Protein AF-A0A7S0RYZ5-F1 (afdb_monomer_lite)

Radius of gyration: 13.9 Å; chains: 1; bounding box: 37×26×35 Å

Foldseek 3Di:
DQQALVSLLVVLLVCLVVLPQDDPVVLVVSLVSCLVRVLRDALVSLLSNLLSCLSNLHDRDPS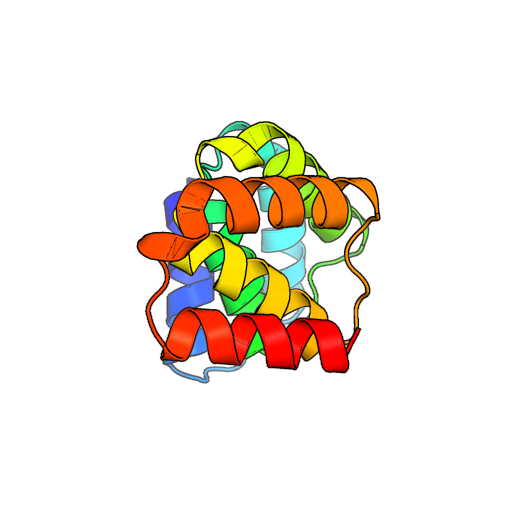SLVSSLVSCLVRLVVDQLQSLLSNLLSCLSNVHDRDPSSVVSSVVVCVVCVVRADPVSVVSNVVSVVSD

Organism: NCBI:txid1411642

Structure (mmCIF, N/CA/C/O backbone):
data_AF-A0A7S0RYZ5-F1
#
_entry.id   AF-A0A7S0RYZ5-F1
#
loop_
_atom_site.group_PDB
_atom_site.id
_atom_site.type_symbol
_atom_site.label_atom_id
_atom_site.label_alt_id
_atom_site.label_comp_id
_atom_site.label_asym_id
_atom_site.label_entity_id
_atom_site.label_seq_id
_atom_site.pdbx_PDB_ins_code
_atom_site.Cartn_x
_atom_site.Cartn_y
_atom_site.Cartn_z
_atom_site.occupancy
_atom_site.B_iso_or_equiv
_atom_site.auth_seq_id
_atom_site.auth_comp_id
_atom_site.auth_asym_id
_atom_site.auth_atom_id
_atom_site.pdbx_PDB_model_num
ATOM 1 N N . GLN A 1 1 ? 17.683 11.204 -12.172 1.00 45.84 1 GLN A N 1
ATOM 2 C CA . GLN A 1 1 ? 16.349 11.785 -11.932 1.00 45.84 1 GLN A CA 1
ATOM 3 C C . GLN A 1 1 ? 15.766 11.004 -10.779 1.00 45.84 1 GLN A C 1
ATOM 5 O O . GLN A 1 1 ? 15.447 9.838 -10.972 1.00 45.84 1 GLN A O 1
ATOM 10 N N . ASP A 1 2 ? 15.728 11.597 -9.591 1.00 49.31 2 ASP A N 1
ATOM 11 C CA . ASP A 1 2 ? 15.096 10.959 -8.440 1.00 49.31 2 ASP A CA 1
ATOM 12 C C . ASP A 1 2 ? 13.587 11.154 -8.563 1.00 49.31 2 ASP A C 1
ATOM 14 O O . ASP A 1 2 ? 13.088 12.279 -8.570 1.00 49.31 2 ASP A O 1
ATOM 18 N N . PHE A 1 3 ? 12.861 10.055 -8.757 1.00 61.22 3 PHE A N 1
ATOM 19 C CA . PHE A 1 3 ? 11.409 10.081 -8.671 1.00 61.22 3 PHE A CA 1
ATOM 20 C C . PHE A 1 3 ? 11.034 10.243 -7.199 1.00 61.22 3 PHE A C 1
ATOM 22 O O . PHE A 1 3 ? 11.426 9.418 -6.371 1.00 61.22 3 PHE A O 1
ATOM 29 N N . SER A 1 4 ? 10.269 11.288 -6.881 1.00 76.06 4 SER A N 1
ATOM 30 C CA . SER A 1 4 ? 9.668 11.434 -5.555 1.00 76.06 4 SER A CA 1
ATOM 31 C C . SER A 1 4 ? 8.729 10.251 -5.258 1.00 76.06 4 SER A C 1
ATOM 33 O O . SER A 1 4 ? 8.192 9.656 -6.201 1.00 76.06 4 SER A O 1
ATOM 35 N N . PRO A 1 5 ? 8.460 9.927 -3.980 1.00 74.06 5 PRO A N 1
ATOM 36 C CA . PRO A 1 5 ? 7.459 8.934 -3.572 1.00 74.06 5 PRO A CA 1
ATOM 37 C C . PRO A 1 5 ? 6.138 9.034 -4.332 1.00 74.06 5 PRO A C 1
ATOM 39 O O . PRO A 1 5 ? 5.645 8.060 -4.903 1.00 74.06 5 PRO A O 1
ATOM 42 N N . GLN A 1 6 ? 5.614 10.256 -4.414 1.00 75.31 6 GLN A N 1
ATOM 43 C CA . GLN A 1 6 ? 4.373 10.556 -5.106 1.00 75.31 6 GLN A CA 1
ATOM 44 C C . GLN A 1 6 ? 4.506 10.320 -6.617 1.00 75.31 6 GLN A C 1
ATOM 46 O O . GLN A 1 6 ? 3.595 9.788 -7.245 1.00 75.31 6 GLN A O 1
ATOM 51 N N . GLY A 1 7 ? 5.654 10.666 -7.210 1.00 77.50 7 GLY A N 1
ATOM 52 C CA . GLY A 1 7 ? 5.960 10.395 -8.615 1.00 77.50 7 GLY A CA 1
ATOM 53 C C . GLY A 1 7 ? 6.003 8.898 -8.937 1.00 77.50 7 GLY A C 1
ATOM 54 O O . GLY A 1 7 ? 5.436 8.478 -9.946 1.00 77.50 7 GLY A O 1
ATOM 55 N N . LEU A 1 8 ? 6.611 8.082 -8.070 1.00 79.81 8 LEU A N 1
ATOM 56 C CA . LEU A 1 8 ? 6.645 6.619 -8.208 1.00 79.81 8 LEU A CA 1
ATOM 57 C C . LEU A 1 8 ? 5.250 6.013 -8.084 1.00 79.81 8 LEU A C 1
ATOM 59 O O . LEU A 1 8 ? 4.825 5.254 -8.957 1.00 79.81 8 LEU A O 1
ATOM 63 N N . SER A 1 9 ? 4.530 6.393 -7.028 1.00 74.19 9 SER A N 1
ATOM 64 C CA . SER A 1 9 ? 3.175 5.919 -6.751 1.00 74.19 9 SER A CA 1
ATOM 65 C C . SER A 1 9 ? 2.224 6.265 -7.899 1.00 74.19 9 SER A C 1
ATOM 67 O O . SER A 1 9 ? 1.546 5.388 -8.436 1.00 74.19 9 SER A O 1
ATOM 69 N N . ASN A 1 10 ? 2.257 7.513 -8.381 1.00 78.75 10 ASN A N 1
ATOM 70 C CA . ASN A 1 10 ? 1.450 7.952 -9.519 1.00 78.75 10 ASN A CA 1
ATOM 71 C C . ASN A 1 10 ? 1.829 7.239 -10.821 1.00 78.75 10 ASN A C 1
ATOM 73 O O . ASN A 1 10 ? 0.949 6.936 -11.626 1.00 78.75 10 ASN A O 1
ATOM 77 N N . THR A 1 11 ? 3.114 6.946 -11.034 1.00 81.19 11 THR A N 1
ATOM 78 C CA . THR A 1 11 ? 3.569 6.209 -12.220 1.00 81.19 11 THR A CA 1
ATOM 79 C C . THR A 1 11 ? 3.018 4.786 -12.209 1.00 81.19 11 THR A C 1
ATOM 81 O O . THR A 1 11 ? 2.371 4.376 -13.174 1.00 81.19 11 THR A O 1
ATOM 84 N N . LEU A 1 12 ? 3.200 4.049 -11.107 1.00 78.88 12 LEU A N 1
ATOM 85 C CA . LEU A 1 12 ? 2.628 2.709 -10.941 1.00 78.88 12 LEU A CA 1
ATOM 86 C C . LEU A 1 12 ? 1.104 2.728 -11.100 1.00 78.88 12 LEU A C 1
ATOM 88 O O . LEU A 1 12 ? 0.541 1.894 -11.811 1.00 78.88 12 LEU A O 1
ATOM 92 N N . TRP A 1 13 ? 0.440 3.708 -10.487 1.00 79.00 13 TRP A N 1
ATOM 93 C CA . TRP A 1 13 ? -1.004 3.885 -10.587 1.00 79.00 13 TRP A CA 1
ATOM 94 C C . TRP A 1 13 ? -1.463 4.120 -12.031 1.00 79.00 13 TRP A C 1
ATOM 96 O O . TRP A 1 13 ? -2.452 3.528 -12.464 1.00 79.00 13 TRP A O 1
ATOM 106 N N . ALA A 1 14 ? -0.738 4.934 -12.804 1.00 79.19 14 ALA A N 1
ATOM 107 C CA . ALA A 1 14 ? -1.057 5.197 -14.203 1.00 79.19 14 ALA A CA 1
ATOM 108 C C . ALA A 1 14 ? -0.933 3.926 -15.058 1.00 79.19 14 ALA A C 1
ATOM 110 O O . ALA A 1 14 ? -1.857 3.609 -15.807 1.00 79.19 14 ALA A O 1
ATOM 111 N N . TYR A 1 15 ? 0.145 3.150 -14.896 1.00 81.81 15 TYR A N 1
ATOM 112 C CA . TYR A 1 15 ? 0.291 1.852 -15.569 1.00 81.81 15 TYR A CA 1
ATOM 113 C C . TYR A 1 15 ? -0.846 0.890 -15.205 1.00 81.81 15 TYR A C 1
ATOM 115 O O . TYR A 1 15 ? -1.448 0.280 -16.094 1.00 81.81 15 TYR A O 1
ATOM 123 N N . ALA A 1 16 ? -1.186 0.811 -13.915 1.00 80.19 16 ALA A N 1
ATOM 124 C CA . ALA A 1 16 ? -2.280 -0.013 -13.415 1.00 80.19 16 ALA A CA 1
ATOM 125 C C . ALA A 1 16 ? -3.625 0.380 -14.046 1.00 80.19 16 ALA A C 1
ATOM 127 O O . ALA A 1 16 ? -4.379 -0.475 -14.513 1.00 80.19 16 ALA A O 1
ATOM 128 N N . LYS A 1 17 ? -3.915 1.684 -14.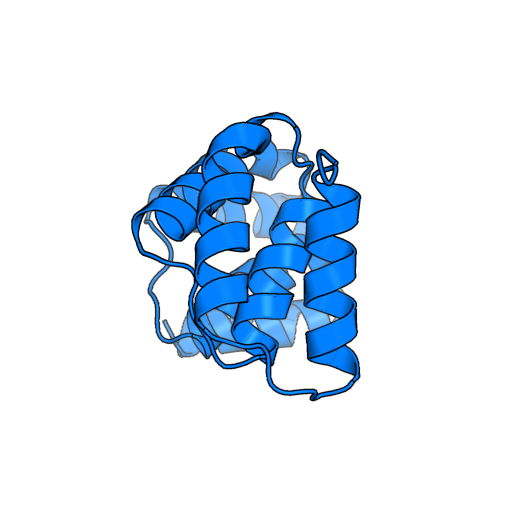125 1.00 78.62 17 LYS A N 1
ATOM 129 C CA . LYS A 1 17 ? -5.144 2.205 -14.739 1.00 78.62 17 LYS A CA 1
ATOM 130 C C . LYS A 1 17 ? -5.214 1.973 -16.241 1.00 78.62 17 LYS A C 1
ATOM 132 O O . LYS A 1 17 ? -6.288 1.648 -16.743 1.00 78.62 17 LYS A O 1
ATOM 137 N N . LEU A 1 18 ? -4.092 2.103 -16.942 1.00 83.50 18 LEU A N 1
ATOM 138 C CA . LEU A 1 18 ? -4.005 1.859 -18.381 1.00 83.50 18 LEU A CA 1
ATOM 139 C C . LEU A 1 18 ? -4.010 0.364 -18.735 1.00 83.50 18 LEU A C 1
ATOM 141 O O . LEU A 1 18 ? -4.058 0.032 -19.917 1.00 83.50 18 LEU A O 1
ATOM 145 N N . LYS A 1 19 ? -3.959 -0.535 -17.736 1.00 79.44 19 LYS A N 1
ATOM 146 C CA . LYS A 1 19 ? -3.774 -1.988 -17.914 1.00 79.44 19 LYS A CA 1
ATOM 147 C C . LYS A 1 19 ? -2.571 -2.309 -18.805 1.00 79.44 19 LYS A C 1
ATOM 149 O O . LYS A 1 19 ? -2.561 -3.310 -19.521 1.00 79.44 19 LYS A O 1
ATOM 154 N N . HIS A 1 20 ? -1.574 -1.429 -18.790 1.00 78.31 20 HIS A N 1
ATOM 155 C CA . HIS A 1 20 ? -0.403 -1.569 -19.629 1.00 78.31 20 HIS A CA 1
ATOM 156 C C . HIS A 1 20 ? 0.607 -2.468 -18.907 1.00 78.31 20 HIS A C 1
ATOM 158 O O . HIS A 1 20 ? 0.916 -2.203 -17.741 1.00 78.31 20 HIS A O 1
ATOM 164 N N . PRO A 1 21 ? 1.148 -3.510 -19.563 1.00 78.25 21 PRO A N 1
ATOM 165 C CA . PRO A 1 21 ? 2.178 -4.348 -18.966 1.00 78.25 21 PRO A CA 1
ATOM 166 C C . PRO A 1 21 ? 3.381 -3.508 -18.531 1.00 78.25 21 PRO A C 1
ATOM 168 O O . PRO A 1 21 ? 3.864 -2.666 -19.292 1.00 78.25 21 PRO A O 1
ATOM 171 N N . VAL A 1 22 ? 3.877 -3.741 -17.319 1.00 81.75 22 VAL A N 1
ATOM 172 C CA . VAL A 1 22 ? 5.103 -3.112 -16.819 1.00 81.75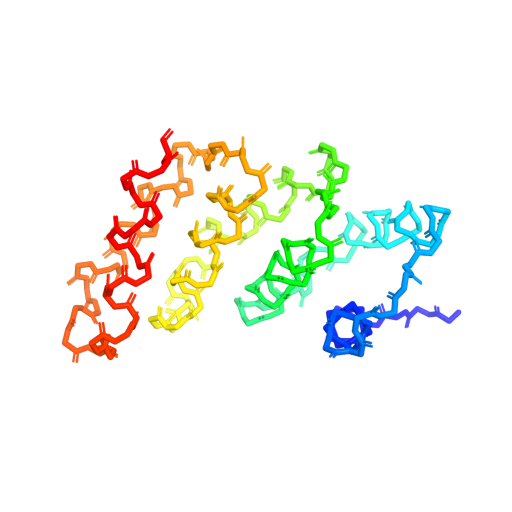 22 VAL A CA 1
ATOM 173 C C . VAL A 1 22 ? 6.242 -4.112 -16.975 1.00 81.75 22 VAL A C 1
ATOM 175 O O . VAL A 1 22 ? 6.111 -5.274 -16.592 1.00 81.75 22 VAL A O 1
ATOM 178 N N . ALA A 1 23 ? 7.359 -3.679 -17.559 1.00 85.00 23 ALA A N 1
ATOM 179 C CA . ALA A 1 23 ? 8.541 -4.525 -17.675 1.00 85.00 23 ALA A CA 1
ATOM 180 C C . ALA A 1 23 ? 9.059 -4.915 -16.279 1.00 85.00 23 ALA A C 1
ATOM 182 O O . ALA A 1 23 ? 9.134 -4.073 -15.384 1.00 85.00 23 ALA A O 1
ATOM 183 N N . ARG A 1 24 ? 9.463 -6.179 -16.096 1.00 82.62 24 ARG A N 1
ATOM 184 C CA . ARG A 1 24 ? 9.968 -6.675 -14.801 1.00 82.62 24 ARG A CA 1
ATOM 185 C C . ARG A 1 24 ? 11.176 -5.885 -14.298 1.00 82.62 24 ARG A C 1
ATOM 187 O O . ARG A 1 24 ? 11.240 -5.577 -13.114 1.00 82.62 24 ARG A O 1
ATOM 194 N N . ASP A 1 25 ? 12.078 -5.493 -15.193 1.00 85.56 25 ASP A N 1
ATOM 195 C CA . ASP A 1 25 ? 13.250 -4.685 -14.837 1.00 85.56 25 ASP A CA 1
ATOM 196 C C . ASP A 1 25 ? 12.856 -3.312 -14.283 1.00 85.56 25 ASP A C 1
ATOM 198 O O . ASP A 1 25 ? 13.496 -2.806 -13.363 1.00 85.56 25 ASP A O 1
ATOM 202 N N . LEU A 1 26 ? 11.768 -2.728 -14.796 1.00 85.75 26 LEU A N 1
ATOM 203 C CA . LEU A 1 26 ? 11.234 -1.478 -14.268 1.00 85.75 26 LEU A CA 1
ATOM 204 C C . LEU A 1 26 ? 10.644 -1.688 -12.867 1.00 85.75 26 LEU A C 1
ATOM 206 O O . LEU A 1 26 ? 10.924 -0.890 -11.981 1.00 85.75 26 LEU A O 1
ATOM 210 N N . LEU A 1 27 ? 9.907 -2.780 -12.630 1.00 87.81 27 LEU A N 1
ATOM 211 C CA . LEU A 1 27 ? 9.404 -3.114 -11.289 1.00 87.81 27 LEU A CA 1
ATOM 212 C C . LEU A 1 27 ? 10.547 -3.316 -10.282 1.00 87.81 27 LEU A C 1
ATOM 214 O O . LEU A 1 27 ? 10.474 -2.794 -9.175 1.00 87.81 27 LEU A O 1
ATOM 218 N N . HIS A 1 28 ? 11.642 -3.971 -10.678 1.00 87.81 28 HIS A N 1
ATOM 219 C CA . HIS A 1 28 ? 12.830 -4.103 -9.827 1.00 87.81 28 HIS A CA 1
ATOM 220 C C . HIS A 1 28 ? 13.474 -2.754 -9.478 1.00 87.81 28 HIS A C 1
ATOM 222 O O . HIS A 1 28 ? 13.914 -2.550 -8.345 1.00 87.81 28 HIS A O 1
ATOM 228 N N . GLN A 1 29 ? 13.528 -1.819 -10.430 1.00 88.56 29 GLN A N 1
ATOM 229 C CA . GLN A 1 29 ? 14.020 -0.466 -10.162 1.00 88.56 29 GLN A CA 1
ATOM 230 C C . GLN A 1 29 ? 13.084 0.298 -9.223 1.00 88.56 29 GLN A C 1
ATOM 232 O O . GLN A 1 29 ? 13.560 0.992 -8.325 1.00 88.56 29 GLN A O 1
ATOM 237 N N . VAL A 1 30 ? 11.768 0.136 -9.389 1.00 90.06 30 VAL A N 1
ATOM 238 C CA . VAL A 1 30 ? 10.774 0.735 -8.493 1.00 90.06 30 VAL A CA 1
ATOM 239 C C . VAL A 1 30 ? 10.896 0.164 -7.079 1.00 90.06 30 VAL A C 1
ATOM 241 O O . VAL A 1 30 ? 10.956 0.944 -6.136 1.00 90.06 30 VAL A O 1
ATOM 244 N N . ASP A 1 31 ? 11.048 -1.151 -6.910 1.00 93.25 31 ASP A N 1
ATOM 245 C CA . ASP A 1 31 ? 11.265 -1.790 -5.601 1.00 93.25 31 ASP A CA 1
ATOM 246 C C . ASP A 1 31 ? 12.516 -1.248 -4.886 1.00 93.25 31 ASP A C 1
ATOM 248 O O . ASP A 1 31 ? 12.501 -0.965 -3.679 1.00 93.25 31 ASP A O 1
ATOM 252 N N . ALA A 1 32 ? 13.612 -1.086 -5.635 1.00 92.31 32 ALA A N 1
ATOM 253 C CA . ALA A 1 32 ? 14.849 -0.514 -5.119 1.00 92.31 32 ALA A CA 1
ATOM 254 C C . ALA A 1 32 ? 14.659 0.951 -4.707 1.00 92.31 32 ALA A C 1
ATOM 256 O O . ALA A 1 32 ? 15.179 1.366 -3.671 1.00 92.31 32 ALA A O 1
ATOM 257 N N . GLN A 1 33 ? 13.900 1.725 -5.486 1.00 91.44 33 GLN A N 1
ATOM 258 C CA . GLN A 1 33 ? 13.630 3.122 -5.170 1.00 91.44 33 GLN A CA 1
ATOM 259 C C . GLN A 1 33 ? 12.701 3.265 -3.963 1.00 91.44 33 GLN A C 1
ATOM 261 O O . GLN A 1 33 ? 13.037 4.018 -3.055 1.00 91.44 33 GLN A O 1
ATOM 266 N N . ILE A 1 34 ? 11.616 2.482 -3.888 1.00 92.31 34 ILE A N 1
ATOM 267 C CA . ILE A 1 34 ? 10.735 2.403 -2.712 1.00 92.31 34 ILE A CA 1
ATOM 268 C C . ILE A 1 34 ? 11.579 2.182 -1.463 1.00 92.31 34 ILE A C 1
ATOM 270 O O . ILE A 1 34 ? 11.443 2.918 -0.497 1.00 92.31 34 ILE A O 1
ATOM 274 N N . SER A 1 35 ? 12.503 1.221 -1.501 1.00 92.69 35 SER A N 1
ATOM 275 C CA . SER A 1 35 ? 13.346 0.903 -0.347 1.00 92.69 35 SER A CA 1
ATOM 276 C C . SER A 1 35 ? 14.279 2.044 0.075 1.00 92.69 35 SER A C 1
ATOM 278 O O . SER A 1 35 ? 14.626 2.125 1.248 1.00 92.69 35 SER A O 1
ATOM 280 N N . ARG A 1 36 ? 14.687 2.923 -0.848 1.00 92.81 36 ARG A N 1
ATOM 281 C CA . ARG A 1 36 ? 15.549 4.079 -0.548 1.00 92.81 36 ARG A CA 1
ATOM 282 C C . ARG A 1 36 ? 14.773 5.279 -0.024 1.00 92.81 36 ARG A C 1
ATOM 284 O O . ARG A 1 36 ? 15.300 6.010 0.802 1.00 92.81 36 ARG A O 1
ATOM 291 N N . THR A 1 37 ? 13.556 5.487 -0.517 1.00 93.62 37 THR A N 1
ATOM 292 C CA . THR A 1 37 ? 12.762 6.692 -0.236 1.00 93.62 37 THR A CA 1
ATOM 293 C C . THR A 1 37 ? 11.555 6.407 0.655 1.00 93.62 37 THR A C 1
ATOM 295 O O . THR A 1 37 ? 10.674 7.252 0.761 1.00 93.62 37 THR A O 1
ATOM 298 N N . ILE A 1 38 ? 11.459 5.222 1.272 1.00 94.62 38 ILE A N 1
ATOM 299 C CA . ILE A 1 38 ? 10.252 4.779 1.990 1.00 94.62 38 ILE A CA 1
ATOM 300 C C . ILE A 1 38 ? 9.820 5.748 3.096 1.00 94.62 38 ILE A C 1
ATOM 302 O O . ILE A 1 38 ? 8.626 5.944 3.313 1.00 94.62 38 ILE A O 1
ATOM 306 N N . ASP A 1 39 ? 10.771 6.388 3.773 1.00 93.31 39 ASP A N 1
ATOM 307 C CA . ASP A 1 39 ? 10.475 7.295 4.884 1.00 93.31 39 ASP A CA 1
ATOM 308 C C . ASP A 1 39 ? 9.805 8.602 4.431 1.00 93.31 39 ASP A C 1
ATOM 310 O O . ASP A 1 39 ? 9.137 9.267 5.226 1.00 93.31 39 ASP A O 1
ATOM 314 N N . GLU A 1 40 ? 9.903 8.928 3.142 1.00 94.56 40 GLU A N 1
ATOM 315 C CA . GLU A 1 40 ? 9.252 10.084 2.528 1.00 94.56 40 GLU A CA 1
ATOM 316 C C . GLU A 1 40 ? 7.801 9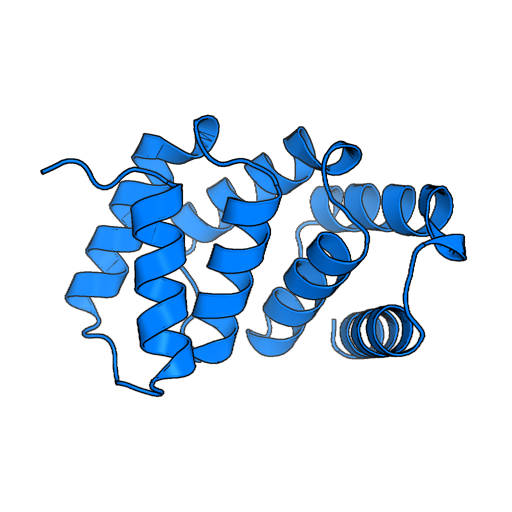.795 2.096 1.00 94.56 40 GLU A C 1
ATOM 318 O O . GLU A 1 40 ? 7.049 10.728 1.817 1.00 94.56 40 GLU A O 1
ATOM 323 N N . PHE A 1 41 ? 7.375 8.525 2.046 1.00 94.38 41 PHE A N 1
ATOM 324 C CA . PHE A 1 41 ? 6.004 8.165 1.666 1.00 94.38 41 PHE A CA 1
ATOM 325 C C . PHE A 1 41 ? 5.016 8.626 2.744 1.00 94.38 41 PHE A C 1
ATOM 327 O O . PHE A 1 41 ? 5.236 8.420 3.939 1.00 94.38 41 PHE A O 1
ATOM 334 N N . ASN A 1 42 ? 3.881 9.202 2.351 1.00 95.50 42 ASN A N 1
ATOM 335 C CA . ASN A 1 42 ? 2.739 9.381 3.255 1.00 95.50 42 ASN A CA 1
ATOM 336 C C . ASN A 1 42 ? 1.768 8.178 3.184 1.00 95.50 42 ASN A C 1
ATOM 338 O O . ASN A 1 42 ? 1.957 7.254 2.392 1.00 95.50 42 ASN A O 1
ATOM 342 N N . SER A 1 43 ? 0.725 8.165 4.021 1.00 95.81 43 SER A N 1
ATOM 343 C CA . SER A 1 43 ? -0.269 7.076 4.065 1.00 95.81 43 SER A CA 1
ATOM 344 C C . SER A 1 43 ? -0.964 6.841 2.715 1.00 95.81 43 SER A C 1
ATOM 346 O O . SER A 1 43 ? -1.183 5.695 2.314 1.00 95.81 43 SER A O 1
ATOM 348 N N . GLN A 1 44 ? -1.254 7.909 1.966 1.00 93.56 44 GLN A N 1
ATOM 349 C CA . GLN A 1 44 ? -1.848 7.821 0.634 1.00 93.56 44 GLN A CA 1
ATOM 350 C C . GLN A 1 44 ? -0.871 7.229 -0.392 1.00 93.56 44 GLN A C 1
ATOM 352 O O . GLN A 1 44 ? -1.276 6.376 -1.183 1.00 93.56 44 GLN A O 1
ATOM 357 N N . ASP A 1 45 ? 0.405 7.622 -0.367 1.00 94.94 45 ASP A N 1
ATOM 358 C CA . ASP A 1 45 ? 1.430 7.067 -1.256 1.00 94.94 45 ASP A CA 1
ATOM 359 C C . ASP A 1 45 ? 1.580 5.557 -1.042 1.00 94.94 45 ASP A C 1
ATOM 361 O O . ASP A 1 45 ? 1.638 4.804 -2.018 1.00 94.94 45 ASP A O 1
ATOM 365 N N . LEU A 1 46 ? 1.583 5.107 0.220 1.00 96.69 46 LEU A N 1
ATOM 366 C CA . LEU A 1 46 ? 1.651 3.691 0.594 1.00 96.69 46 LEU A CA 1
ATOM 367 C C . LEU A 1 46 ? 0.428 2.911 0.093 1.00 96.69 46 LEU A C 1
ATOM 369 O O . LEU A 1 46 ? 0.588 1.878 -0.563 1.00 96.69 46 LEU A O 1
ATOM 373 N N . ALA A 1 47 ? -0.782 3.422 0.352 1.00 95.25 47 ALA A N 1
ATOM 374 C CA . ALA A 1 47 ? -2.028 2.810 -0.112 1.00 95.25 47 ALA A CA 1
ATOM 375 C C . ALA A 1 47 ? -2.055 2.672 -1.639 1.00 95.25 47 ALA A C 1
ATOM 377 O O . ALA A 1 47 ? -2.327 1.593 -2.165 1.00 95.25 47 ALA A O 1
ATOM 378 N N . ASN A 1 48 ? -1.739 3.757 -2.350 1.00 93.56 48 ASN A N 1
ATOM 379 C CA . ASN A 1 48 ? -1.741 3.791 -3.808 1.00 93.56 48 ASN A CA 1
ATOM 380 C C . ASN A 1 48 ? -0.693 2.851 -4.406 1.00 93.56 48 ASN A C 1
ATOM 382 O O . ASN A 1 48 ? -0.979 2.175 -5.392 1.00 93.56 48 ASN A O 1
ATOM 386 N N . THR A 1 49 ? 0.490 2.774 -3.796 1.00 94.94 49 THR A N 1
ATOM 387 C CA . THR A 1 49 ? 1.567 1.889 -4.250 1.00 94.94 49 THR A CA 1
ATOM 388 C C . THR A 1 49 ? 1.136 0.431 -4.149 1.00 94.94 49 THR A C 1
ATOM 390 O O . THR A 1 49 ? 1.142 -0.278 -5.154 1.00 94.94 49 THR A O 1
ATOM 393 N N . LEU A 1 50 ? 0.677 -0.010 -2.972 1.00 95.94 50 LEU A N 1
ATOM 394 C CA . LEU A 1 50 ? 0.199 -1.382 -2.767 1.00 95.94 50 LEU A CA 1
ATOM 395 C C . LEU A 1 50 ? -0.988 -1.716 -3.682 1.00 95.94 50 LEU A C 1
ATOM 397 O O . LEU A 1 50 ? -1.003 -2.773 -4.316 1.00 95.94 50 LEU A O 1
ATOM 401 N N . TRP A 1 51 ? -1.946 -0.793 -3.817 1.00 94.44 51 TRP A N 1
ATOM 402 C CA . TRP A 1 51 ? -3.078 -0.947 -4.732 1.00 94.44 51 TRP A CA 1
ATOM 403 C C . TRP A 1 51 ? -2.634 -1.105 -6.192 1.00 94.44 51 TRP A C 1
ATOM 405 O O . TRP A 1 51 ? -3.189 -1.933 -6.919 1.00 94.44 51 TRP A O 1
ATOM 415 N N . ALA A 1 52 ? -1.632 -0.340 -6.632 1.00 92.56 52 ALA A N 1
ATOM 416 C CA . ALA A 1 52 ? -1.129 -0.406 -7.997 1.00 92.56 52 ALA A CA 1
ATOM 417 C C . ALA A 1 52 ? -0.441 -1.747 -8.288 1.00 92.56 52 ALA A C 1
ATOM 419 O O . ALA A 1 52 ? -0.749 -2.362 -9.307 1.00 92.56 52 ALA A O 1
ATOM 420 N N . TYR A 1 53 ? 0.404 -2.246 -7.380 1.00 94.31 53 TYR A N 1
ATOM 421 C CA . TYR A 1 53 ? 0.996 -3.587 -7.488 1.00 94.31 53 TYR A CA 1
ATOM 422 C C . TYR A 1 53 ? -0.080 -4.679 -7.590 1.00 94.31 53 TYR A C 1
ATOM 424 O O . TYR A 1 53 ? -0.068 -5.487 -8.522 1.00 94.31 53 TYR A O 1
ATOM 432 N N . ALA A 1 54 ? -1.073 -4.649 -6.695 1.00 93.81 54 ALA A N 1
ATOM 433 C CA . ALA A 1 54 ? -2.198 -5.582 -6.722 1.00 93.81 54 ALA A CA 1
ATOM 434 C C . ALA A 1 54 ? -2.992 -5.520 -8.035 1.00 93.81 54 ALA A C 1
ATOM 436 O O . ALA A 1 54 ? -3.299 -6.552 -8.627 1.00 93.81 54 ALA A O 1
ATOM 437 N N . THR A 1 55 ? -3.268 -4.315 -8.534 1.00 90.56 55 THR A N 1
ATOM 438 C CA . THR A 1 55 ? -4.002 -4.107 -9.792 1.00 90.56 55 THR A CA 1
ATOM 439 C C . THR A 1 55 ? -3.207 -4.571 -11.013 1.00 90.56 55 THR A C 1
ATOM 441 O O . THR A 1 55 ? -3.786 -5.091 -11.965 1.00 90.56 55 THR A O 1
ATOM 444 N N . LEU A 1 56 ? -1.882 -4.418 -10.988 1.00 90.00 56 LEU A N 1
ATOM 445 C CA . LEU A 1 56 ? -0.982 -4.933 -12.020 1.00 90.00 56 LEU A CA 1
ATOM 446 C C . LEU A 1 56 ? -0.797 -6.456 -11.941 1.00 90.00 56 LEU A C 1
ATOM 448 O O . LEU A 1 56 ? -0.199 -7.028 -12.851 1.00 90.00 56 LEU A O 1
ATOM 452 N N . GLY A 1 57 ? -1.269 -7.116 -10.878 1.00 91.00 57 GLY A N 1
ATOM 453 C CA . GLY A 1 57 ? -1.067 -8.548 -10.653 1.00 91.00 57 GLY A CA 1
ATOM 454 C C . GLY A 1 57 ? 0.395 -8.919 -10.394 1.00 91.00 57 GLY A C 1
ATOM 455 O O . GLY A 1 57 ? 0.801 -10.043 -10.680 1.00 91.00 57 GLY A O 1
ATOM 456 N N . HIS A 1 58 ? 1.194 -7.973 -9.896 1.00 91.38 58 HIS A N 1
ATOM 457 C CA . HIS A 1 58 ? 2.608 -8.168 -9.584 1.00 91.38 58 HIS A CA 1
ATOM 458 C C . HIS A 1 58 ? 2.844 -7.749 -8.138 1.00 91.38 58 HIS A C 1
ATOM 460 O O . HIS A 1 58 ? 2.579 -6.607 -7.787 1.00 91.38 58 HIS A O 1
ATOM 466 N N . ALA A 1 59 ? 3.334 -8.652 -7.292 1.00 92.81 59 ALA A N 1
ATOM 467 C CA . ALA A 1 59 ? 3.714 -8.287 -5.932 1.00 92.81 59 ALA A CA 1
ATOM 468 C C . ALA A 1 59 ? 5.024 -7.477 -5.943 1.00 92.81 59 ALA A C 1
ATOM 470 O O . ALA A 1 59 ? 5.892 -7.763 -6.776 1.00 92.81 59 ALA A O 1
ATOM 471 N N . PRO A 1 60 ? 5.208 -6.514 -5.018 1.00 94.62 60 PRO A N 1
ATOM 472 C CA . PRO A 1 60 ? 6.531 -5.958 -4.766 1.00 94.62 60 PRO A CA 1
ATOM 473 C C . PRO A 1 60 ? 7.486 -7.076 -4.336 1.00 94.62 60 PRO A C 1
ATOM 475 O O . PRO A 1 60 ? 7.074 -8.043 -3.687 1.00 94.62 60 PRO A O 1
ATOM 478 N N . GLY A 1 61 ? 8.776 -6.931 -4.628 1.00 95.19 61 GLY A N 1
ATOM 479 C CA . GLY A 1 61 ? 9.801 -7.810 -4.075 1.00 95.19 61 GLY A CA 1
ATOM 480 C C . GLY A 1 61 ? 9.752 -7.836 -2.543 1.00 95.19 61 GLY A C 1
ATOM 481 O O . GLY 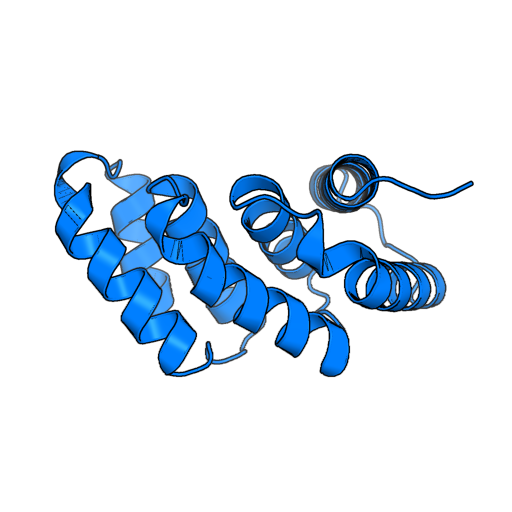A 1 61 ? 9.391 -6.849 -1.903 1.00 95.19 61 GLY A O 1
ATOM 482 N N . ALA A 1 62 ? 10.146 -8.959 -1.934 1.00 94.94 62 ALA A N 1
ATOM 483 C CA . ALA A 1 62 ? 9.967 -9.203 -0.496 1.00 94.94 62 ALA A CA 1
ATOM 484 C C . ALA A 1 62 ? 10.522 -8.082 0.407 1.00 94.94 62 ALA A C 1
ATOM 486 O O . ALA A 1 62 ? 9.881 -7.698 1.382 1.00 94.94 62 ALA A O 1
ATOM 487 N N . VAL A 1 63 ? 11.683 -7.516 0.054 1.00 96.00 63 VAL A N 1
ATOM 488 C CA . VAL A 1 63 ? 12.290 -6.388 0.784 1.00 96.00 63 VAL A CA 1
ATOM 489 C C . VAL A 1 63 ? 11.424 -5.129 0.679 1.00 96.00 63 VAL A C 1
ATOM 491 O O . VAL A 1 63 ? 11.122 -4.506 1.694 1.00 96.00 63 VAL A O 1
ATOM 494 N N . ALA A 1 64 ? 10.965 -4.783 -0.527 1.00 96.12 64 ALA A N 1
ATOM 495 C CA . ALA A 1 64 ? 10.101 -3.626 -0.741 1.00 96.12 64 ALA A CA 1
ATOM 496 C C . ALA A 1 64 ? 8.748 -3.798 -0.035 1.00 96.12 64 ALA A C 1
ATOM 498 O O . ALA A 1 64 ? 8.293 -2.875 0.636 1.00 96.12 64 ALA A O 1
ATOM 499 N N . LEU A 1 65 ? 8.138 -4.987 -0.103 1.00 96.88 65 LEU A N 1
ATOM 500 C CA . LEU A 1 65 ? 6.893 -5.288 0.607 1.00 96.88 65 LEU A CA 1
ATOM 501 C C . LEU A 1 65 ? 7.065 -5.176 2.130 1.00 96.88 65 LEU A C 1
ATOM 503 O O . LEU A 1 65 ? 6.195 -4.622 2.802 1.00 96.88 65 LEU A O 1
ATOM 507 N N . SER A 1 66 ? 8.195 -5.635 2.675 1.00 97.06 66 SER A N 1
ATOM 508 C CA . SER A 1 66 ? 8.514 -5.476 4.098 1.00 97.06 66 SER A CA 1
ATOM 509 C C . SER A 1 66 ? 8.644 -4.003 4.491 1.00 97.06 66 SER A C 1
ATOM 511 O O . SER A 1 66 ? 8.103 -3.597 5.519 1.00 97.06 66 SER A O 1
ATOM 513 N N . HIS A 1 67 ? 9.320 -3.186 3.679 1.00 97.56 67 HIS A N 1
ATOM 514 C CA . HIS A 1 67 ? 9.452 -1.749 3.929 1.00 97.56 67 HIS A CA 1
ATOM 515 C C . HIS A 1 67 ? 8.107 -1.017 3.840 1.00 97.56 67 HIS A C 1
ATOM 517 O O . HIS A 1 67 ? 7.786 -0.235 4.734 1.00 97.56 67 HIS A O 1
ATOM 523 N N . LEU A 1 68 ? 7.296 -1.317 2.819 1.00 97.56 68 LEU A N 1
ATOM 524 C CA . LEU A 1 68 ? 5.939 -0.782 2.663 1.00 97.56 68 LEU A CA 1
ATOM 525 C C . LEU A 1 68 ? 5.060 -1.132 3.866 1.00 97.56 68 LEU A C 1
ATOM 527 O O . LEU A 1 68 ? 4.380 -0.259 4.400 1.00 97.56 68 LEU A O 1
ATOM 531 N N . SER A 1 69 ? 5.115 -2.384 4.327 1.00 97.69 69 SER A N 1
ATOM 532 C CA . SER A 1 69 ? 4.338 -2.848 5.482 1.00 97.69 69 SER A CA 1
ATOM 533 C C . SER A 1 69 ? 4.761 -2.132 6.762 1.00 97.69 69 SER A C 1
ATOM 535 O O . SER A 1 69 ? 3.923 -1.564 7.457 1.00 97.69 69 SER A O 1
ATOM 537 N N . ALA A 1 70 ? 6.066 -2.077 7.040 1.00 97.94 70 ALA A N 1
ATOM 538 C CA . ALA A 1 70 ? 6.590 -1.406 8.226 1.00 97.94 70 ALA A CA 1
ATOM 539 C C . ALA A 1 70 ? 6.285 0.102 8.221 1.00 97.94 70 ALA A C 1
ATOM 541 O O . ALA A 1 70 ? 5.993 0.683 9.266 1.00 97.94 70 ALA A O 1
ATOM 542 N N . ALA A 1 71 ? 6.342 0.756 7.058 1.00 97.94 71 ALA A N 1
ATOM 543 C CA . ALA A 1 71 ? 5.964 2.160 6.928 1.00 97.94 71 ALA A CA 1
ATOM 544 C C . ALA A 1 71 ? 4.456 2.371 7.127 1.00 97.94 71 ALA A C 1
ATOM 546 O O . ALA A 1 71 ? 4.060 3.334 7.785 1.00 97.94 71 ALA A O 1
ATOM 547 N N . ALA A 1 72 ? 3.623 1.455 6.624 1.00 97.75 72 ALA A N 1
ATOM 548 C CA . ALA A 1 72 ? 2.177 1.495 6.818 1.00 97.75 72 ALA A CA 1
ATOM 549 C C . ALA A 1 72 ? 1.787 1.322 8.292 1.00 97.75 72 ALA A C 1
ATOM 551 O O . ALA A 1 72 ? 0.909 2.041 8.755 1.00 97.75 72 ALA A O 1
ATOM 552 N N . VAL A 1 73 ? 2.489 0.470 9.048 1.00 98.12 73 VAL A N 1
ATOM 553 C CA . VAL A 1 73 ? 2.340 0.373 10.513 1.00 98.12 73 VAL A CA 1
ATOM 554 C C . VAL A 1 73 ? 2.653 1.715 11.176 1.00 98.12 73 VAL A C 1
ATOM 556 O O . VAL A 1 73 ? 1.825 2.248 11.912 1.00 98.12 73 VAL A O 1
ATOM 559 N N . ARG A 1 74 ? 3.824 2.306 10.884 1.00 97.69 74 ARG A N 1
ATOM 560 C CA . ARG A 1 74 ? 4.247 3.586 11.490 1.00 97.69 74 ARG A CA 1
ATOM 561 C C . ARG A 1 74 ? 3.266 4.725 11.212 1.00 97.69 74 ARG A C 1
ATOM 563 O O . ARG A 1 74 ? 3.086 5.589 12.063 1.00 97.69 74 ARG A O 1
ATOM 570 N N . LYS A 1 75 ? 2.657 4.727 10.026 1.00 97.38 75 LYS A N 1
ATOM 571 C CA . LYS A 1 75 ? 1.736 5.772 9.558 1.00 97.38 75 LYS A CA 1
ATOM 572 C C . LYS A 1 75 ? 0.268 5.385 9.695 1.00 97.38 75 LYS A C 1
ATOM 574 O O . LYS A 1 75 ? -0.577 6.110 9.186 1.00 97.38 75 LYS A O 1
ATOM 579 N N . ALA A 1 76 ? -0.053 4.279 10.373 1.00 96.75 76 ALA A N 1
ATOM 580 C CA . ALA A 1 76 ? -1.426 3.804 10.536 1.00 96.75 76 ALA A CA 1
ATOM 581 C C . ALA A 1 76 ? -2.400 4.904 11.016 1.00 96.75 76 ALA A C 1
ATOM 583 O O . ALA A 1 76 ? -3.463 5.027 10.408 1.00 96.75 76 ALA A O 1
ATOM 584 N N . PRO A 1 77 ? -2.054 5.764 12.003 1.00 96.25 77 PRO A N 1
ATOM 585 C CA . PRO A 1 77 ? -2.937 6.852 12.440 1.00 96.25 77 PRO A CA 1
ATOM 586 C C . PRO A 1 77 ? -3.282 7.881 11.351 1.00 96.25 77 PRO A C 1
ATOM 588 O O . PRO A 1 77 ? -4.298 8.560 11.463 1.00 96.25 77 PRO A O 1
ATOM 591 N N . ASP A 1 78 ? -2.465 7.981 10.300 1.00 96.44 78 ASP A N 1
ATOM 592 C CA . ASP A 1 78 ? -2.631 8.943 9.207 1.00 96.44 78 ASP A CA 1
ATOM 593 C C . ASP A 1 78 ? -3.456 8.371 8.041 1.00 96.44 78 ASP A C 1
ATOM 595 O O . ASP A 1 78 ? -3.672 9.052 7.032 1.00 96.44 78 ASP A O 1
ATOM 599 N N . PHE A 1 79 ? -3.873 7.102 8.102 1.00 95.88 79 PHE A N 1
ATOM 600 C CA . PHE A 1 79 ? -4.696 6.512 7.052 1.00 95.88 79 PHE A CA 1
ATOM 601 C C . PHE A 1 79 ? -6.153 6.943 7.191 1.00 95.88 79 PHE A C 1
ATOM 603 O O . PHE A 1 79 ? -6.809 6.701 8.204 1.00 95.88 79 PHE A O 1
ATOM 610 N N . ALA A 1 80 ? -6.692 7.485 6.101 1.00 93.50 80 ALA A N 1
ATOM 611 C CA . ALA A 1 80 ? -8.130 7.593 5.915 1.00 93.50 80 ALA A CA 1
ATOM 612 C C . ALA A 1 80 ? -8.759 6.199 5.683 1.00 93.50 80 ALA A C 1
ATOM 614 O O . ALA A 1 80 ? -8.075 5.295 5.181 1.00 93.50 80 ALA A O 1
ATOM 615 N N . PRO A 1 81 ? -10.077 6.027 5.907 1.00 89.75 81 PRO A N 1
ATOM 616 C CA . PRO A 1 81 ? -10.759 4.732 5.788 1.00 89.75 81 PRO A CA 1
ATOM 617 C C . PRO A 1 81 ? -10.556 4.032 4.437 1.00 89.75 81 PRO A C 1
ATOM 619 O O . PRO A 1 81 ? -10.335 2.823 4.360 1.00 89.75 81 PRO A O 1
ATOM 622 N N . GLN A 1 82 ? -10.569 4.801 3.345 1.00 88.88 82 GLN A N 1
ATOM 623 C CA . GLN A 1 82 ? -10.317 4.279 2.000 1.00 88.88 82 GLN A CA 1
ATOM 624 C C . GLN A 1 82 ? -8.891 3.729 1.849 1.00 88.88 82 GLN A C 1
ATOM 626 O O . GLN A 1 82 ? -8.691 2.723 1.166 1.00 88.88 82 GLN A O 1
ATOM 631 N N . GLY A 1 83 ? -7.904 4.380 2.468 1.00 94.00 83 GLY A N 1
ATOM 632 C CA . GLY A 1 83 ? -6.512 3.945 2.435 1.00 94.00 83 GLY A CA 1
ATOM 633 C C . GLY A 1 83 ? -6.344 2.594 3.124 1.00 94.00 83 GLY A C 1
ATOM 634 O O . GLY A 1 83 ? -5.745 1.693 2.544 1.00 94.00 83 GLY A O 1
ATOM 635 N N . ILE A 1 84 ? -6.974 2.420 4.291 1.00 94.12 84 ILE A N 1
ATOM 636 C CA . ILE A 1 84 ? -7.008 1.144 5.023 1.00 94.12 84 ILE A CA 1
ATOM 637 C C . ILE A 1 84 ? -7.605 0.043 4.142 1.00 94.12 84 ILE A C 1
ATOM 639 O O . ILE A 1 84 ? -6.974 -0.988 3.909 1.00 94.12 84 ILE A O 1
ATOM 643 N N . ALA A 1 85 ? -8.789 0.289 3.571 1.00 90.94 85 ALA A N 1
ATOM 644 C CA . ALA A 1 85 ? -9.443 -0.671 2.685 1.00 90.94 85 ALA A CA 1
ATOM 645 C C . ALA A 1 85 ? -8.574 -1.023 1.463 1.00 90.94 85 ALA A C 1
ATOM 647 O O . ALA A 1 85 ? -8.548 -2.177 1.040 1.00 90.94 85 ALA A O 1
ATOM 648 N N . SER A 1 86 ? -7.840 -0.051 0.911 1.00 92.75 86 SER A N 1
ATOM 649 C CA . SER A 1 86 ? -6.956 -0.253 -0.246 1.00 92.75 86 SER A CA 1
ATOM 650 C C . SER A 1 86 ? -5.755 -1.133 0.091 1.00 92.75 86 SER A C 1
ATOM 652 O O . SER A 1 86 ? -5.436 -2.037 -0.680 1.00 92.75 86 SER A O 1
ATOM 654 N N . VAL A 1 87 ? -5.125 -0.913 1.250 1.00 95.69 87 VAL A N 1
ATOM 655 C CA . VAL A 1 87 ? -4.021 -1.749 1.744 1.00 95.69 87 VAL A CA 1
ATOM 656 C C . VAL A 1 87 ? -4.503 -3.184 1.953 1.00 95.69 87 VAL A C 1
ATOM 658 O O . VAL A 1 87 ? -3.931 -4.110 1.380 1.00 95.69 87 VAL A O 1
ATOM 661 N N . MET A 1 88 ? -5.599 -3.371 2.692 1.00 95.00 88 MET A N 1
ATOM 662 C CA . MET A 1 88 ? -6.146 -4.700 2.985 1.00 95.00 88 MET A CA 1
ATOM 663 C C . MET A 1 88 ? -6.555 -5.451 1.714 1.00 95.00 88 MET A C 1
ATOM 665 O O . MET A 1 88 ? -6.220 -6.624 1.538 1.00 95.00 88 MET A O 1
ATOM 669 N N . TRP A 1 89 ? -7.214 -4.758 0.783 1.00 94.06 89 TRP A N 1
ATOM 670 C CA . TRP A 1 89 ? -7.576 -5.321 -0.515 1.00 94.06 89 TRP A CA 1
ATOM 671 C C . TRP A 1 89 ? -6.349 -5.722 -1.342 1.00 94.06 89 TRP A C 1
ATOM 673 O O . TRP A 1 89 ? -6.370 -6.771 -1.990 1.00 94.06 89 TRP A O 1
ATOM 683 N N . ALA A 1 90 ? -5.278 -4.923 -1.319 1.00 95.81 90 ALA A N 1
ATOM 684 C CA . ALA A 1 90 ? -4.059 -5.215 -2.064 1.00 95.81 90 ALA A CA 1
ATOM 685 C C . ALA A 1 90 ? -3.387 -6.508 -1.582 1.00 95.81 90 ALA A C 1
ATOM 687 O O . ALA A 1 90 ? -3.053 -7.359 -2.405 1.00 95.81 90 ALA A O 1
ATOM 688 N N . PHE A 1 91 ? -3.259 -6.697 -0.266 1.00 95.62 91 PHE A N 1
ATOM 689 C CA . PHE A 1 91 ? -2.719 -7.930 0.318 1.00 95.62 91 PHE A CA 1
ATOM 690 C C . PHE A 1 91 ? -3.547 -9.161 -0.063 1.00 95.62 91 PHE A C 1
ATOM 692 O O . PHE A 1 91 ? -3.003 -10.128 -0.602 1.00 95.62 91 PHE A O 1
ATOM 699 N N . ALA A 1 92 ? -4.869 -9.089 0.117 1.00 94.00 92 ALA A N 1
ATOM 700 C CA . ALA A 1 92 ? -5.779 -10.170 -0.255 1.00 94.00 92 ALA A CA 1
ATOM 701 C C . ALA A 1 92 ? -5.709 -10.507 -1.758 1.00 94.00 92 ALA A C 1
ATOM 703 O O . ALA A 1 92 ? -5.720 -11.677 -2.138 1.00 94.00 92 ALA A O 1
ATOM 704 N N . THR A 1 93 ? -5.599 -9.492 -2.619 1.00 92.81 93 THR A N 1
ATOM 705 C CA . THR A 1 93 ? -5.520 -9.663 -4.081 1.00 92.81 93 THR A CA 1
ATOM 706 C C . THR A 1 93 ? -4.194 -10.272 -4.523 1.00 92.81 93 THR A C 1
ATOM 708 O O . THR A 1 93 ? -4.175 -11.120 -5.412 1.00 92.81 93 THR A O 1
ATOM 711 N N . LEU A 1 94 ? -3.089 -9.876 -3.890 1.00 93.81 94 LEU A N 1
ATOM 712 C CA . LEU A 1 94 ? -1.764 -10.434 -4.160 1.00 93.81 94 LEU A CA 1
ATOM 713 C C . LEU A 1 94 ? -1.560 -11.826 -3.535 1.00 93.81 94 LEU A C 1
ATOM 715 O O . LEU A 1 94 ? -0.531 -12.451 -3.778 1.00 93.81 94 LEU A O 1
ATOM 719 N N . GLY A 1 95 ? -2.513 -12.318 -2.734 1.00 93.38 95 GLY A N 1
ATOM 720 C CA . GLY A 1 95 ? -2.389 -13.593 -2.027 1.00 93.38 95 GLY A CA 1
ATOM 721 C C . GLY A 1 95 ? -1.332 -13.570 -0.919 1.00 93.38 95 GLY A C 1
ATOM 722 O O . GLY A 1 95 ? -0.800 -14.617 -0.554 1.00 93.38 95 GLY A O 1
ATOM 723 N N . HIS A 1 96 ? -1.012 -12.386 -0.391 1.00 91.88 96 HIS A N 1
ATOM 724 C CA . HIS A 1 96 ? -0.092 -12.215 0.728 1.00 91.88 96 HIS A CA 1
ATOM 725 C C . HIS A 1 96 ? -0.867 -11.917 2.005 1.00 91.88 96 HIS A C 1
ATOM 727 O O . HIS A 1 96 ? -1.753 -11.066 2.022 1.00 91.88 96 HIS A O 1
ATOM 733 N N . ARG A 1 97 ? -0.487 -12.571 3.103 1.00 90.69 97 ARG A N 1
ATOM 734 C CA . ARG A 1 97 ? -0.985 -12.198 4.427 1.00 90.69 97 ARG A CA 1
ATOM 735 C C . ARG A 1 97 ? -0.272 -10.930 4.908 1.00 90.69 97 ARG A C 1
ATOM 737 O O . ARG A 1 97 ? 0.963 -10.923 4.887 1.00 90.69 97 ARG A O 1
ATOM 744 N N . PRO A 1 98 ? -1.003 -9.881 5.335 1.00 93.25 98 PRO A N 1
ATOM 745 C CA . PRO A 1 98 ? -0.411 -8.757 6.038 1.00 93.25 98 PRO A CA 1
ATOM 746 C C . PRO A 1 98 ? 0.390 -9.256 7.244 1.00 93.25 98 PRO A C 1
ATOM 748 O O . PRO A 1 98 ? -0.045 -10.201 7.912 1.00 93.25 98 PRO A O 1
ATOM 751 N N . PRO A 1 99 ? 1.538 -8.635 7.550 1.00 95.25 99 PRO A N 1
ATOM 752 C CA . PRO A 1 99 ? 2.187 -8.809 8.841 1.00 95.25 99 PRO A CA 1
ATOM 753 C C . PRO A 1 99 ? 1.208 -8.549 9.998 1.00 95.25 99 PRO A C 1
ATOM 755 O O . PRO A 1 99 ? 0.304 -7.723 9.873 1.00 95.25 99 PRO A O 1
ATOM 758 N N . HIS A 1 100 ? 1.368 -9.265 11.114 1.00 93.75 100 HIS A N 1
ATOM 759 C CA . HIS A 1 100 ? 0.428 -9.199 12.243 1.00 93.75 100 HIS A CA 1
ATOM 760 C C . HIS A 1 100 ? 0.322 -7.787 12.834 1.00 93.75 100 HIS A C 1
ATOM 762 O O . HIS A 1 100 ? -0.766 -7.319 13.134 1.00 93.75 100 HIS A O 1
ATOM 768 N N . ASP A 1 101 ? 1.447 -7.084 12.938 1.00 96.06 101 ASP A N 1
ATOM 769 C CA . ASP A 1 101 ? 1.513 -5.693 13.386 1.00 96.06 101 ASP A CA 1
ATOM 770 C C . ASP A 1 101 ? 0.780 -4.734 12.438 1.00 96.06 101 ASP A C 1
ATOM 772 O O . ASP A 1 101 ? 0.115 -3.804 12.894 1.00 96.06 101 ASP A O 1
ATOM 776 N N . LEU A 1 102 ? 0.854 -4.972 11.124 1.00 96.31 102 LEU A N 1
ATOM 777 C CA . LEU A 1 102 ? 0.073 -4.225 10.139 1.00 96.31 102 LEU A CA 1
ATOM 778 C C . LEU A 1 102 ? -1.420 -4.503 10.284 1.00 96.31 102 LEU A C 1
ATOM 780 O O . LEU A 1 102 ? -2.210 -3.562 10.241 1.00 96.31 102 LEU A O 1
ATOM 784 N N . LEU A 1 103 ? -1.800 -5.768 10.465 1.00 93.44 103 LEU A N 1
ATOM 785 C CA . LEU A 1 103 ? -3.193 -6.156 10.657 1.00 93.44 103 LEU A CA 1
ATOM 786 C C . LEU A 1 103 ? -3.782 -5.485 11.904 1.00 93.44 103 LEU A C 1
ATOM 788 O O . LEU A 1 103 ? -4.775 -4.772 11.789 1.00 93.44 103 LEU A O 1
ATOM 792 N N . ASP A 1 104 ? -3.109 -5.612 13.050 1.00 93.44 104 ASP A N 1
ATOM 793 C CA . ASP A 1 104 ? -3.532 -5.015 14.320 1.00 93.44 104 ASP A CA 1
ATOM 794 C C . ASP A 1 104 ? -3.649 -3.487 14.226 1.00 93.44 104 ASP A C 1
ATOM 796 O O . ASP A 1 104 ? -4.616 -2.886 14.704 1.00 93.44 104 ASP A O 1
ATOM 800 N N . ALA A 1 105 ? -2.662 -2.838 13.595 1.00 94.75 105 ALA A N 1
ATOM 801 C CA . ALA A 1 105 ? -2.656 -1.390 13.434 1.00 94.75 105 ALA A CA 1
ATOM 802 C C . ALA A 1 105 ? -3.826 -0.915 12.562 1.00 94.75 105 ALA A C 1
ATOM 804 O O . ALA A 1 105 ? -4.469 0.082 12.892 1.00 94.75 105 ALA A O 1
ATOM 805 N N . MET A 1 106 ? -4.123 -1.629 11.473 1.00 93.31 106 MET A N 1
ATOM 806 C CA . MET A 1 106 ? -5.253 -1.314 10.599 1.00 93.31 106 MET A CA 1
ATOM 807 C C . MET A 1 106 ? -6.589 -1.595 11.291 1.00 93.31 106 MET A C 1
ATOM 809 O O . MET A 1 106 ? -7.469 -0.740 11.237 1.00 93.31 106 MET A O 1
ATOM 813 N N . ASP A 1 107 ? -6.724 -2.712 12.009 1.00 88.88 107 ASP A N 1
ATOM 814 C CA . ASP A 1 107 ? -7.916 -3.052 12.798 1.00 88.88 107 ASP A CA 1
ATOM 815 C C . ASP A 1 107 ? -8.256 -1.962 13.813 1.00 88.88 107 ASP A C 1
ATOM 817 O O . ASP A 1 107 ? -9.395 -1.493 13.886 1.00 88.88 107 ASP A O 1
ATOM 821 N N . HIS A 1 108 ? -7.256 -1.492 14.558 1.00 91.25 108 HIS A N 1
ATOM 822 C CA . HIS A 1 108 ? -7.446 -0.402 15.507 1.00 91.25 108 HIS A CA 1
ATOM 823 C C . HIS A 1 108 ? -8.000 0.863 14.824 1.00 91.25 108 HIS A C 1
ATOM 825 O O . HIS A 1 108 ? -8.884 1.530 15.366 1.00 91.25 108 HIS A O 1
ATOM 831 N N . GLN A 1 109 ? -7.518 1.182 13.618 1.00 91.19 109 GLN A N 1
ATOM 832 C CA . GLN A 1 109 ? -8.003 2.332 12.852 1.00 91.19 109 GLN A CA 1
ATOM 833 C C . GLN A 1 109 ? -9.387 2.112 12.233 1.00 91.19 109 GLN A C 1
ATOM 835 O O . GLN A 1 109 ? -10.172 3.054 12.134 1.00 91.19 109 GLN A O 1
ATOM 840 N N . VAL A 1 110 ? -9.731 0.879 11.857 1.00 87.81 110 VAL A N 1
ATOM 841 C CA . VAL A 1 110 ? -11.087 0.537 11.406 1.00 87.81 110 VAL A CA 1
ATOM 842 C C . VAL A 1 110 ? -12.094 0.839 12.510 1.00 87.81 110 VAL A C 1
ATOM 844 O O . VAL A 1 110 ? -13.107 1.488 12.253 1.00 87.81 110 VAL A O 1
ATOM 847 N N . TRP A 1 111 ? -11.803 0.423 13.745 1.00 85.56 111 TRP A N 1
ATOM 848 C CA . TRP A 1 111 ? -12.694 0.655 14.882 1.00 85.56 111 TRP A CA 1
ATOM 849 C C . TRP A 1 111 ? -12.807 2.132 15.257 1.00 85.56 111 TRP A C 1
ATOM 851 O O . TRP A 1 111 ? -13.911 2.602 15.534 1.00 85.56 111 TRP A O 1
ATOM 861 N N . SER A 1 112 ? -11.702 2.884 15.221 1.00 87.31 112 SER A N 1
ATOM 862 C CA . SER A 1 112 ? -11.723 4.319 15.533 1.00 87.31 112 SER A CA 1
ATOM 863 C C . SER A 1 112 ? -12.434 5.153 14.461 1.00 87.31 112 SER A C 1
ATOM 865 O O . SER A 1 112 ? -12.982 6.211 14.773 1.00 87.31 112 SER A O 1
ATOM 867 N N . GLN A 1 113 ? -12.474 4.673 13.213 1.00 85.62 113 GLN A N 1
ATOM 868 C CA . GLN A 1 113 ? -13.023 5.402 12.067 1.00 85.62 113 GLN A CA 1
ATOM 869 C C . GLN A 1 113 ? -14.257 4.735 11.446 1.00 85.62 113 GLN A C 1
ATOM 871 O O . GLN A 1 113 ? -14.633 5.085 10.328 1.00 85.62 113 GLN A O 1
ATOM 876 N N . VAL A 1 114 ? -14.921 3.806 12.145 1.00 79.31 114 VAL A N 1
ATOM 877 C CA . VAL A 1 114 ? -15.994 2.965 11.575 1.00 79.31 114 VAL A CA 1
ATOM 878 C C . VAL A 1 114 ? -17.118 3.776 10.912 1.00 79.31 114 VAL A C 1
ATOM 880 O O . VAL A 1 114 ? -17.610 3.401 9.850 1.00 79.31 114 VAL A O 1
ATOM 883 N N . ALA A 1 115 ? -17.470 4.936 11.478 1.00 80.56 115 ALA A N 1
ATOM 884 C CA . ALA A 1 115 ? -18.489 5.837 10.934 1.00 80.56 115 ALA A CA 1
ATOM 885 C C . ALA A 1 115 ? -18.057 6.570 9.645 1.00 80.56 115 ALA A C 1
ATOM 887 O O . ALA A 1 115 ? -18.901 7.095 8.925 1.00 80.56 115 ALA A O 1
ATOM 888 N N . GLY A 1 116 ? -16.753 6.620 9.359 1.00 77.81 116 GLY A N 1
ATOM 889 C CA . GLY A 1 116 ? -16.170 7.248 8.173 1.00 77.81 116 GLY A CA 1
ATOM 890 C C . GLY A 1 116 ? -16.002 6.305 6.979 1.00 77.81 116 GLY A C 1
ATOM 891 O O . GLY A 1 116 ? -15.646 6.763 5.892 1.00 77.81 116 GLY A O 1
ATOM 892 N N . PHE A 1 117 ? -16.248 5.000 7.137 1.00 73.75 117 PHE A N 1
ATOM 893 C CA . PHE A 1 117 ? -16.200 4.075 6.008 1.00 73.75 117 PHE A CA 1
ATOM 894 C C . PHE A 1 117 ? -17.456 4.201 5.143 1.00 73.75 117 PHE A C 1
ATOM 896 O O . PHE A 1 117 ? -18.586 4.169 5.630 1.00 73.75 117 PHE A O 1
ATOM 903 N N . SER A 1 118 ? -17.267 4.253 3.824 1.00 76.62 118 SER A N 1
ATOM 904 C CA . SER A 1 118 ? -18.371 4.009 2.899 1.00 76.62 118 SER A CA 1
ATOM 905 C C . SER A 1 118 ? -18.799 2.540 2.961 1.00 76.62 118 SER A C 1
ATOM 907 O O . SER A 1 118 ? -18.012 1.658 3.313 1.00 76.62 118 SER A O 1
ATOM 909 N N . SER A 1 119 ? -20.031 2.246 2.550 1.00 76.75 119 SER A N 1
ATOM 910 C CA . SER A 1 119 ? -20.535 0.871 2.443 1.00 76.75 119 SER A CA 1
ATOM 911 C C . SER A 1 119 ? -19.659 -0.005 1.535 1.00 76.75 119 SER A C 1
ATOM 913 O O . SER A 1 119 ? -19.401 -1.162 1.860 1.00 76.75 119 SER A O 1
ATOM 915 N N . GLN A 1 120 ? -19.120 0.556 0.448 1.00 72.94 120 GLN A N 1
ATOM 916 C CA . GLN A 1 120 ? -18.130 -0.122 -0.395 1.00 72.94 120 GLN A CA 1
ATOM 917 C C . GLN A 1 120 ? -16.793 -0.340 0.333 1.00 72.94 120 GLN A C 1
ATOM 919 O O . GLN A 1 120 ? -16.183 -1.395 0.182 1.00 72.94 120 GLN A O 1
ATOM 924 N N . GLY A 1 121 ? -16.340 0.635 1.128 1.00 74.25 121 GLY A N 1
ATOM 925 C CA . GLY A 1 121 ? -15.128 0.521 1.939 1.00 74.25 121 GLY A CA 1
ATOM 926 C C . GLY A 1 121 ? -15.214 -0.628 2.943 1.00 74.25 121 GLY A C 1
ATOM 927 O O . GLY A 1 121 ? -14.306 -1.454 2.991 1.00 74.25 121 GLY A O 1
ATOM 928 N N . LEU A 1 122 ? -16.334 -0.736 3.667 1.00 78.88 122 LEU A N 1
ATOM 929 C CA . LEU A 1 122 ? -16.593 -1.860 4.574 1.00 78.88 122 LEU A CA 1
ATOM 930 C C . LEU A 1 122 ? -16.683 -3.190 3.822 1.00 78.88 122 LEU A C 1
ATOM 932 O O . LEU A 1 122 ? -16.088 -4.171 4.253 1.00 78.88 122 LEU A O 1
ATOM 936 N N . ALA A 1 123 ? -17.384 -3.241 2.686 1.00 77.62 123 ALA A N 1
ATOM 937 C CA . ALA A 1 123 ? -17.505 -4.470 1.903 1.00 77.62 123 ALA A CA 1
ATOM 938 C C . ALA A 1 123 ? -16.142 -4.981 1.405 1.00 77.62 123 ALA A C 1
ATOM 940 O O . ALA A 1 123 ? -15.844 -6.167 1.537 1.00 77.62 123 ALA A O 1
ATOM 941 N N . ASN A 1 124 ? -15.297 -4.086 0.882 1.00 75.81 124 ASN A N 1
ATOM 942 C CA . ASN A 1 124 ? -13.943 -4.431 0.446 1.00 75.81 124 ASN A CA 1
ATOM 943 C C . ASN A 1 124 ? -13.082 -4.921 1.611 1.00 75.81 124 ASN A C 1
ATOM 945 O O . ASN A 1 124 ? -12.333 -5.883 1.455 1.00 75.81 124 ASN A O 1
ATOM 949 N N . LEU A 1 125 ? -13.214 -4.276 2.770 1.00 80.31 125 LEU A N 1
ATOM 950 C CA . LEU A 1 125 ? -12.512 -4.656 3.984 1.00 80.31 125 LEU A CA 1
ATOM 951 C C . LEU A 1 125 ? -12.923 -6.067 4.443 1.00 80.31 125 LEU A C 1
ATOM 953 O O . LEU A 1 125 ? -12.063 -6.932 4.575 1.00 80.31 125 LEU A O 1
ATOM 957 N N . TYR A 1 126 ? -14.222 -6.344 4.599 1.00 79.69 126 TYR A N 1
ATOM 958 C CA . TYR A 1 126 ? -14.718 -7.669 4.999 1.00 79.69 126 TYR A CA 1
ATOM 959 C C . TYR A 1 126 ? -14.375 -8.768 3.988 1.00 79.69 126 TYR A C 1
ATOM 961 O O . TYR A 1 126 ? -14.016 -9.877 4.383 1.00 79.69 126 TYR A O 1
ATOM 969 N N . TRP A 1 127 ? -14.447 -8.471 2.688 1.00 83.81 127 TRP A N 1
ATOM 970 C CA . TRP A 1 127 ? -13.995 -9.402 1.655 1.00 83.81 127 TRP A CA 1
ATOM 971 C C . TRP A 1 127 ? -12.501 -9.708 1.783 1.00 83.81 127 TRP A C 1
ATOM 973 O O . TRP A 1 127 ? -12.111 -10.867 1.647 1.00 83.81 127 TRP A O 1
ATOM 983 N N . ALA A 1 128 ? -11.676 -8.693 2.069 1.00 78.38 128 ALA A N 1
ATOM 984 C CA . ALA A 1 128 ? -10.249 -8.886 2.283 1.00 78.38 128 ALA A CA 1
ATOM 985 C C . ALA A 1 128 ? -10.005 -9.796 3.493 1.00 78.38 128 ALA A C 1
ATOM 987 O O . ALA A 1 128 ? -9.341 -10.812 3.328 1.00 78.38 128 ALA A O 1
ATOM 988 N N . TYR A 1 129 ? -10.620 -9.533 4.653 1.00 78.56 129 TYR A N 1
ATOM 989 C CA . TYR A 1 129 ? -10.509 -10.422 5.824 1.00 78.56 129 TYR A CA 1
ATOM 990 C C . TYR A 1 129 ? -10.912 -11.867 5.523 1.00 78.56 129 TYR A C 1
ATOM 992 O O . TYR A 1 129 ? -10.245 -12.788 5.975 1.00 78.56 129 TYR A O 1
ATOM 1000 N N . ALA A 1 130 ? -11.970 -12.083 4.738 1.00 78.25 130 ALA A N 1
ATOM 1001 C CA . ALA A 1 130 ? -12.413 -13.429 4.373 1.00 78.25 130 ALA A CA 1
ATOM 1002 C C . ALA A 1 130 ? -11.442 -14.169 3.429 1.00 78.25 130 ALA A C 1
ATOM 1004 O O . ALA A 1 130 ? -11.544 -15.385 3.270 1.00 78.25 130 ALA A O 1
ATOM 1005 N N . LYS A 1 131 ? -10.545 -13.440 2.756 1.00 79.38 131 LYS A N 1
ATOM 1006 C CA . LYS A 1 131 ? -9.563 -13.961 1.794 1.00 79.38 131 LYS A CA 1
ATOM 1007 C C . LYS A 1 131 ? -8.175 -14.193 2.398 1.00 79.38 131 LYS A C 1
ATOM 1009 O O . LYS A 1 131 ? -7.404 -14.933 1.787 1.00 79.38 131 LYS A O 1
ATOM 1014 N N . LEU A 1 132 ? -7.858 -13.538 3.517 1.00 76.69 132 LEU A N 1
ATOM 1015 C CA . LEU A 1 132 ? -6.586 -13.662 4.239 1.00 76.69 132 LEU A CA 1
ATOM 1016 C C . LEU A 1 132 ? -6.497 -14.994 4.994 1.00 76.69 132 LEU A C 1
ATOM 1018 O O . LEU A 1 132 ? -5.409 -15.618 4.944 1.00 76.69 132 LEU A O 1
#

pLDDT: mean 88.01, std 9.28, range [45.84, 98.12]

InterPro domains:
  IPR011632 Domain of unknown function DUF1601 [PF07671] (34-50)
  IPR050870 FAST kinase domain-containing [PTHR21228] (2-132)

Secondary structure (DSSP, 8-state):
----HHHHHHHHHHHHHHTPPPPHHHHHHHHHHHHHHGGG--HHHHHHHHHHHHHHT-PPPH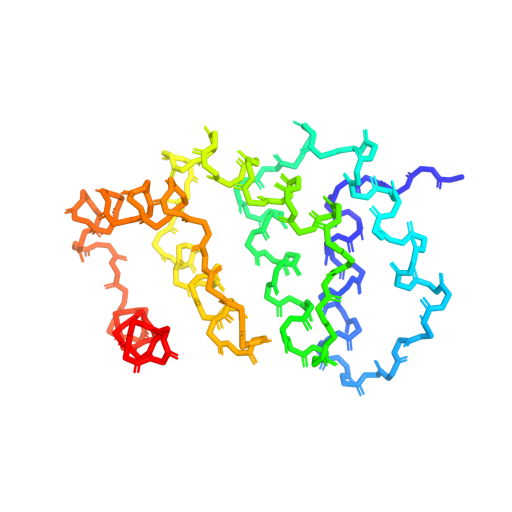HHHHHHHHHHHHTGGG--HHHHHHHHHHHHHHT-PPPHHHHHHHHHHHHHTGGG--HHHHHHHHHHHHH-

Sequence (132 aa):
QDFSPQGLSNTLWAYAKLKHPVARDLLHQVDAQISRTIDEFNSQDLANTLWAYATLGHAPGAVALSHLSAAAVRKAPDFAPQGIASVMWAFATLGHRPPHDLLDAMDHQVWSQVAGFSSQGLANLYWAYAKL